Protein AF-A0A3B7LUP0-F1 (afdb_monomer_lite)

pLDDT: mean 94.49, std 7.66, range [49.75, 98.44]

Secondary structure (DSSP, 8-state):
---HHHHHTTS-HHHHHHHHHHHHHHHHHHHHTTSS-S-THHHHHHHHHHTT--HHHHHHHHHHHHHHHHHH-

Structure (mmCIF, N/CA/C/O backbone):
data_AF-A0A3B7LUP0-F1
#
_entry.id   AF-A0A3B7LUP0-F1
#
loop_
_atom_site.group_PDB
_atom_site.id
_atom_site.type_symbol
_atom_site.label_atom_id
_atom_site.label_alt_id
_atom_site.label_comp_id
_atom_site.label_asym_id
_atom_site.label_entity_id
_atom_site.label_seq_id
_atom_site.pdbx_PDB_ins_code
_atom_site.Cartn_x
_atom_site.Cartn_y
_atom_site.Cartn_z
_atom_site.occupancy
_atom_site.B_iso_or_equiv
_atom_site.auth_seq_id
_atom_site.auth_comp_id
_atom_site.auth_asym_id
_atom_site.auth_atom_id
_atom_site.pdbx_PDB_model_num
ATOM 1 N N . MET A 1 1 ? -1.467 21.371 9.232 1.00 49.75 1 MET A N 1
ATOM 2 C CA . MET A 1 1 ? -1.177 20.117 8.514 1.00 49.75 1 MET A CA 1
ATOM 3 C C . MET A 1 1 ? -1.808 19.030 9.343 1.00 49.75 1 MET A C 1
ATOM 5 O O . MET A 1 1 ? -1.482 18.965 10.518 1.00 49.75 1 MET A O 1
ATOM 9 N N . THR A 1 2 ? -2.770 18.298 8.801 1.00 57.09 2 THR A N 1
ATOM 10 C CA . THR A 1 2 ? -3.325 17.132 9.495 1.00 57.09 2 THR A CA 1
ATOM 11 C C . THR A 1 2 ? -2.236 16.064 9.523 1.00 57.09 2 THR A C 1
ATOM 13 O O . THR A 1 2 ? -1.632 15.804 8.481 1.00 57.09 2 THR A O 1
ATOM 16 N N . ASP A 1 3 ? -1.928 15.520 10.698 1.00 84.50 3 ASP A N 1
ATOM 17 C CA . ASP A 1 3 ? -0.949 14.440 10.831 1.00 84.50 3 ASP A CA 1
ATOM 18 C C . ASP A 1 3 ? -1.505 13.196 10.118 1.00 84.50 3 ASP A C 1
ATOM 20 O O . ASP A 1 3 ? -2.676 12.851 10.289 1.00 84.50 3 ASP A O 1
ATOM 24 N N . GLN A 1 4 ? -0.689 12.527 9.297 1.00 85.12 4 GLN A N 1
ATOM 25 C CA . GLN A 1 4 ? -1.076 11.276 8.639 1.00 85.12 4 GLN A CA 1
ATOM 26 C C . GLN A 1 4 ? -1.605 10.269 9.667 1.00 85.12 4 GLN A C 1
ATOM 28 O O . GLN A 1 4 ? -2.574 9.569 9.393 1.00 85.12 4 GLN A O 1
ATOM 33 N N . ASN A 1 5 ? -1.030 10.244 10.872 1.00 85.38 5 ASN A N 1
ATOM 34 C CA . ASN A 1 5 ? -1.502 9.374 11.942 1.00 85.38 5 ASN A CA 1
ATOM 35 C C . ASN A 1 5 ? -2.926 9.720 12.387 1.00 85.38 5 ASN A C 1
ATOM 37 O O . ASN A 1 5 ? -3.744 8.821 12.521 1.00 85.38 5 ASN A O 1
ATOM 41 N N . GLU A 1 6 ? -3.260 11.002 12.544 1.00 89.50 6 GLU A N 1
ATOM 42 C CA . GLU A 1 6 ? -4.621 11.416 12.912 1.00 89.50 6 GLU A CA 1
ATOM 43 C C . GLU A 1 6 ? -5.657 11.031 11.852 1.00 89.50 6 GLU A C 1
ATOM 45 O O . GLU A 1 6 ? -6.812 10.770 12.186 1.00 89.50 6 GLU A O 1
ATOM 50 N N . ILE A 1 7 ? -5.263 11.003 10.576 1.00 91.19 7 ILE A N 1
ATOM 51 C CA . ILE A 1 7 ? -6.132 10.541 9.488 1.00 91.19 7 ILE A CA 1
ATOM 52 C C . ILE A 1 7 ? -6.323 9.028 9.589 1.00 91.19 7 ILE A C 1
ATOM 54 O O . ILE A 1 7 ? -7.459 8.567 9.613 1.00 91.19 7 ILE A O 1
ATOM 58 N N . LEU A 1 8 ? -5.230 8.269 9.698 1.00 94.25 8 LEU A N 1
ATOM 59 C CA . LEU A 1 8 ? -5.263 6.806 9.740 1.00 94.25 8 LEU A CA 1
ATOM 60 C C . LEU A 1 8 ? -6.048 6.252 10.938 1.00 94.25 8 LEU A C 1
ATOM 62 O O . LEU A 1 8 ? -6.689 5.216 10.812 1.00 94.25 8 LEU A O 1
ATOM 66 N N . GLU A 1 9 ? -6.049 6.941 12.081 1.00 94.75 9 GLU A N 1
ATOM 67 C CA . GLU A 1 9 ? -6.842 6.542 13.256 1.00 94.75 9 GLU A CA 1
ATOM 68 C C . GLU A 1 9 ? -8.362 6.683 13.063 1.00 94.75 9 GLU A C 1
ATOM 70 O O . GLU A 1 9 ? -9.138 6.165 13.864 1.00 94.75 9 GLU A O 1
ATOM 75 N N . ARG A 1 10 ? -8.809 7.401 12.028 1.00 95.12 10 ARG A N 1
ATOM 76 C CA . ARG A 1 10 ? -10.234 7.671 11.775 1.00 95.12 10 ARG A CA 1
ATOM 77 C C . ARG A 1 10 ? -10.836 6.792 10.685 1.00 95.12 10 ARG A C 1
ATOM 79 O O . ARG A 1 10 ? -12.044 6.879 10.478 1.00 95.12 10 ARG A O 1
ATOM 86 N N . LEU A 1 11 ? -10.008 6.014 9.995 1.00 96.50 11 LEU A N 1
ATOM 87 C CA . LEU A 1 11 ? -10.413 5.180 8.872 1.00 96.50 11 LEU A CA 1
ATOM 88 C C . LEU A 1 11 ? -10.839 3.789 9.337 1.00 96.50 11 LEU A C 1
ATOM 90 O O . LEU A 1 11 ? -10.286 3.239 10.293 1.00 96.50 11 LEU A O 1
ATOM 94 N N . GLY A 1 12 ? -11.825 3.230 8.641 1.00 96.94 12 GLY A N 1
ATOM 95 C CA . GLY A 1 12 ? -12.198 1.825 8.762 1.00 96.94 12 GLY A CA 1
ATOM 96 C C . GLY A 1 12 ? -11.146 0.896 8.151 1.00 96.94 12 GLY A C 1
ATOM 97 O O . GLY A 1 12 ? -10.282 1.327 7.393 1.00 96.94 12 GLY A O 1
ATOM 98 N N . GLU A 1 13 ? -11.231 -0.397 8.468 1.00 96.81 13 GLU A N 1
ATOM 99 C CA . GLU A 1 13 ? -10.308 -1.409 7.933 1.00 96.81 13 GLU A CA 1
ATOM 100 C C . GLU A 1 13 ? -10.356 -1.487 6.399 1.00 96.81 13 GLU A C 1
ATOM 102 O O . GLU A 1 13 ? -9.302 -1.494 5.774 1.00 96.81 13 GLU A O 1
ATOM 107 N N . ASP A 1 14 ? -11.548 -1.415 5.798 1.00 97.19 14 ASP A N 1
ATOM 108 C CA . ASP A 1 14 ? -11.721 -1.397 4.337 1.00 97.19 14 ASP A CA 1
ATOM 109 C C . ASP A 1 14 ? -11.019 -0.188 3.690 1.00 97.19 14 ASP A C 1
ATOM 111 O O . ASP A 1 14 ? -10.289 -0.326 2.712 1.00 97.19 14 ASP A O 1
ATOM 115 N N . GLU A 1 15 ? -11.169 1.007 4.274 1.00 98.06 15 GLU A N 1
ATOM 116 C CA . GLU A 1 15 ? -10.505 2.223 3.783 1.00 98.06 15 GLU A CA 1
ATOM 117 C C . GLU A 1 15 ? -8.979 2.127 3.941 1.00 98.06 15 GLU A C 1
ATOM 119 O O . GLU A 1 15 ? -8.221 2.569 3.078 1.00 98.06 15 GLU A O 1
ATOM 124 N N . LEU A 1 16 ? -8.504 1.537 5.043 1.00 98.38 16 LEU A N 1
ATOM 125 C CA . LEU A 1 16 ? -7.080 1.276 5.252 1.00 98.38 16 LEU A CA 1
ATOM 126 C C . LEU A 1 16 ? -6.542 0.265 4.232 1.00 98.38 16 LEU A C 1
ATOM 128 O O . LEU A 1 16 ? -5.427 0.441 3.740 1.00 98.38 16 LEU A O 1
ATOM 132 N N . PHE A 1 17 ? -7.322 -0.761 3.896 1.00 98.25 17 PHE A N 1
ATOM 133 C CA . PHE A 1 17 ? -6.966 -1.752 2.888 1.00 98.25 17 PHE A CA 1
ATOM 134 C C . PHE A 1 17 ? -6.800 -1.099 1.513 1.00 98.25 17 PHE A C 1
ATOM 136 O O . PHE A 1 17 ? -5.735 -1.224 0.911 1.00 98.25 17 PHE A O 1
ATOM 143 N N . GLU A 1 18 ? -7.787 -0.317 1.065 1.00 98.12 18 GLU A N 1
ATOM 144 C CA . GLU A 1 18 ? -7.739 0.382 -0.228 1.00 98.12 18 GLU A CA 1
ATOM 145 C C . GLU A 1 18 ? -6.522 1.316 -0.336 1.00 98.12 18 GLU A C 1
ATOM 147 O O . GLU A 1 18 ? -5.829 1.354 -1.356 1.00 98.12 18 GLU A O 1
ATOM 152 N N . ILE A 1 19 ? -6.208 2.059 0.731 1.00 97.69 19 ILE A N 1
ATOM 153 C CA . ILE A 1 19 ? -5.049 2.963 0.739 1.00 97.69 19 ILE A CA 1
ATOM 154 C C . ILE A 1 19 ? -3.733 2.176 0.718 1.00 97.69 19 ILE A C 1
ATOM 156 O O . ILE A 1 19 ? -2.784 2.591 0.043 1.00 97.69 19 ILE A O 1
ATOM 160 N N . ALA A 1 20 ? -3.645 1.066 1.457 1.00 98.19 20 ALA A N 1
ATOM 161 C CA . ALA A 1 20 ? -2.463 0.208 1.460 1.00 98.19 20 ALA A CA 1
ATOM 162 C C . ALA A 1 20 ? -2.225 -0.406 0.073 1.00 98.19 20 ALA A C 1
ATOM 164 O O . ALA A 1 20 ? -1.106 -0.330 -0.439 1.00 98.19 20 ALA A O 1
ATOM 165 N N . GLU A 1 21 ? -3.280 -0.937 -0.549 1.00 98.44 21 GLU A N 1
ATOM 166 C CA . GLU A 1 21 ? -3.255 -1.495 -1.900 1.00 98.44 21 GLU A CA 1
ATOM 167 C C . GLU A 1 21 ? -2.767 -0.454 -2.913 1.00 98.44 21 GLU A C 1
ATOM 169 O O . GLU A 1 21 ? -1.781 -0.681 -3.620 1.00 98.44 21 GLU A O 1
ATOM 174 N N . TYR A 1 22 ? -3.387 0.730 -2.917 1.00 97.94 22 TYR A N 1
ATOM 175 C CA . TYR A 1 22 ? -3.009 1.822 -3.809 1.00 97.94 22 TYR A CA 1
ATOM 176 C C . TYR A 1 22 ? -1.545 2.246 -3.617 1.00 97.94 22 TYR A C 1
ATOM 178 O O . TYR A 1 22 ? -0.811 2.446 -4.586 1.00 97.94 22 TYR A O 1
ATOM 186 N N . GLY A 1 23 ? -1.082 2.345 -2.367 1.00 97.12 23 GLY A N 1
ATOM 187 C CA . GLY A 1 23 ? 0.305 2.693 -2.060 1.00 97.12 23 GLY A CA 1
ATOM 188 C C . GLY A 1 23 ? 1.321 1.698 -2.632 1.00 97.12 23 GLY A C 1
ATOM 189 O O . GLY A 1 23 ? 2.408 2.106 -3.048 1.00 97.12 23 GLY A O 1
ATOM 190 N N . ILE A 1 24 ? 0.976 0.410 -2.680 1.00 98.06 24 ILE A N 1
ATOM 191 C CA . ILE A 1 24 ? 1.817 -0.626 -3.289 1.00 98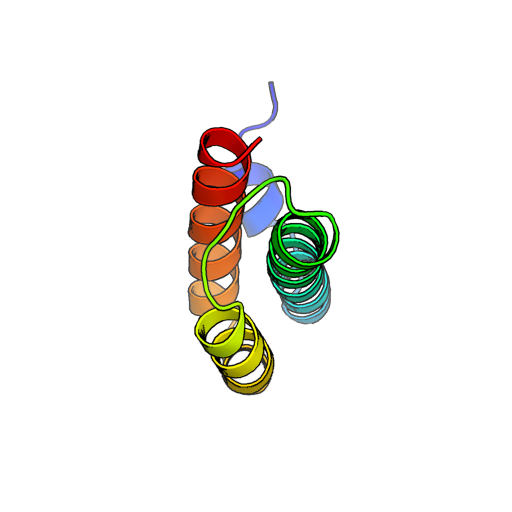.06 24 ILE A CA 1
ATOM 192 C C . ILE A 1 24 ? 1.736 -0.557 -4.822 1.00 98.06 24 ILE A C 1
ATOM 194 O O . ILE A 1 24 ? 2.781 -0.567 -5.476 1.00 98.06 24 ILE A O 1
ATOM 198 N N . GLN A 1 25 ? 0.534 -0.421 -5.394 1.00 97.94 25 GLN A N 1
ATOM 199 C CA . GLN A 1 25 ? 0.318 -0.322 -6.847 1.00 97.94 25 GLN A CA 1
ATOM 200 C C . GLN A 1 25 ? 1.105 0.836 -7.468 1.00 97.94 25 GLN A C 1
ATOM 202 O O . GLN A 1 25 ? 1.849 0.636 -8.424 1.00 97.94 25 GLN A O 1
ATOM 207 N N . VAL A 1 26 ? 1.064 2.022 -6.859 1.00 97.12 26 VAL A N 1
ATOM 208 C CA . VAL A 1 26 ? 1.816 3.186 -7.355 1.00 97.12 26 VAL A CA 1
ATOM 209 C C . VAL A 1 26 ? 3.327 2.920 -7.386 1.00 97.12 26 VAL A C 1
ATOM 211 O O . VAL A 1 26 ? 4.036 3.394 -8.273 1.00 97.12 26 VAL A O 1
ATOM 214 N N . ARG A 1 27 ? 3.856 2.147 -6.431 1.00 97.38 27 ARG A N 1
ATOM 215 C CA . ARG A 1 27 ? 5.279 1.775 -6.419 1.00 97.38 27 ARG A CA 1
ATOM 216 C C . ARG A 1 27 ? 5.617 0.714 -7.466 1.00 97.38 27 ARG A C 1
ATOM 218 O O . ARG A 1 27 ? 6.761 0.684 -7.925 1.00 97.38 27 ARG A O 1
ATOM 225 N N . ILE A 1 28 ? 4.664 -0.140 -7.843 1.00 97.50 28 ILE A N 1
ATOM 226 C CA . ILE A 1 28 ? 4.804 -1.051 -8.988 1.00 97.50 28 ILE A CA 1
ATOM 227 C C . ILE A 1 28 ? 4.874 -0.229 -10.274 1.00 97.50 28 ILE A C 1
ATOM 229 O O . ILE A 1 28 ? 5.779 -0.448 -11.077 1.00 97.50 28 ILE A O 1
ATOM 233 N N . ASP A 1 29 ? 4.002 0.767 -10.426 1.00 96.62 29 ASP A N 1
ATOM 234 C CA . ASP A 1 29 ? 3.972 1.627 -11.611 1.00 96.62 29 ASP A CA 1
ATOM 235 C C . ASP A 1 29 ? 5.306 2.352 -11.824 1.00 96.62 29 ASP A C 1
ATOM 237 O O . ASP A 1 29 ? 5.840 2.325 -12.931 1.00 96.62 29 ASP A O 1
ATOM 241 N N . LEU A 1 30 ? 5.938 2.871 -10.759 1.00 96.69 30 LEU A N 1
ATOM 242 C CA . LEU A 1 30 ? 7.285 3.462 -10.854 1.00 96.69 30 LEU A CA 1
ATOM 243 C C . LEU A 1 30 ? 8.322 2.512 -11.479 1.00 96.69 30 LEU A C 1
ATOM 245 O O . LEU A 1 30 ? 9.256 2.967 -12.141 1.00 96.69 30 LEU A O 1
ATOM 249 N N . ARG A 1 31 ? 8.185 1.201 -11.264 1.00 96.56 31 ARG A N 1
ATOM 250 C CA . ARG A 1 31 ? 9.099 0.183 -11.804 1.00 96.56 31 ARG A CA 1
ATOM 251 C C . ARG A 1 31 ? 8.746 -0.189 -13.232 1.00 96.56 31 ARG A C 1
ATOM 253 O O . ARG A 1 31 ? 9.630 -0.288 -14.077 1.00 96.56 31 ARG A O 1
ATOM 260 N N . LEU A 1 32 ? 7.454 -0.330 -13.522 1.00 95.06 32 LEU A N 1
ATOM 261 C CA . LEU A 1 32 ? 6.966 -0.588 -14.877 1.00 95.06 32 LEU A CA 1
ATOM 262 C C . LEU A 1 32 ? 7.289 0.568 -15.837 1.00 95.06 32 LEU A C 1
ATOM 264 O O . LEU A 1 32 ? 7.573 0.331 -17.009 1.00 95.06 32 LEU A O 1
ATOM 268 N N . GLU A 1 33 ? 7.305 1.802 -15.336 1.00 95.19 33 GLU A N 1
ATOM 269 C CA . GLU A 1 33 ? 7.703 3.001 -16.081 1.00 95.19 33 GLU A CA 1
ATOM 270 C C . GLU A 1 33 ? 9.230 3.174 -16.201 1.00 95.19 33 GLU A C 1
ATOM 272 O O . GLU A 1 33 ? 9.696 4.030 -16.955 1.00 95.19 33 GLU A O 1
ATOM 277 N N . GLY A 1 34 ? 10.025 2.374 -15.481 1.00 94.38 34 GLY A N 1
ATOM 278 C CA . GLY A 1 34 ? 11.490 2.468 -15.456 1.00 94.38 34 GLY A CA 1
ATOM 279 C C . GLY A 1 34 ? 12.052 3.613 -14.600 1.00 94.38 34 GLY A C 1
ATOM 280 O O . GLY A 1 34 ? 13.253 3.894 -14.669 1.00 94.38 34 GLY A O 1
ATOM 281 N N . THR A 1 35 ? 11.218 4.271 -13.784 1.00 95.69 35 THR A N 1
ATOM 282 C CA . THR A 1 35 ? 11.653 5.286 -12.805 1.00 95.69 35 THR A CA 1
ATOM 283 C C . THR A 1 35 ? 12.536 4.652 -11.729 1.00 95.69 35 THR A C 1
ATOM 285 O O . THR A 1 35 ? 13.604 5.173 -11.406 1.00 95.69 35 THR A O 1
ATOM 288 N N . VAL A 1 36 ? 12.141 3.476 -11.234 1.00 95.19 36 VAL A N 1
ATOM 289 C CA . VAL A 1 36 ? 12.960 2.622 -10.363 1.00 95.19 36 VAL A CA 1
ATOM 290 C C . VAL A 1 36 ? 13.302 1.337 -11.111 1.00 95.19 36 VAL A C 1
ATOM 292 O O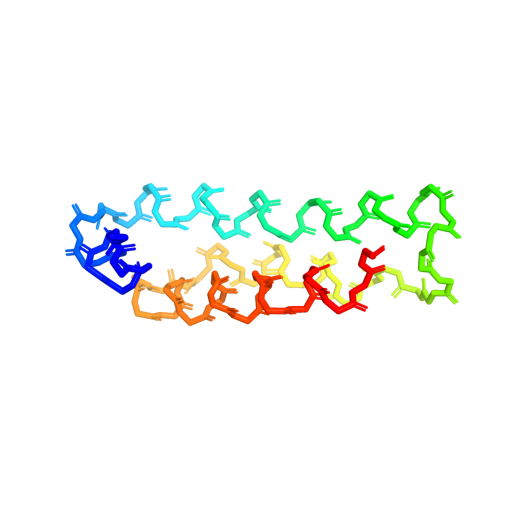 . VAL A 1 36 ? 12.426 0.690 -11.667 1.00 95.19 36 VAL A O 1
ATOM 295 N N . ASN A 1 37 ? 14.582 0.963 -11.134 1.00 93.06 37 ASN A N 1
ATOM 296 C CA . ASN A 1 37 ? 15.089 -0.136 -11.966 1.00 93.06 37 ASN A CA 1
ATOM 297 C C . ASN A 1 37 ? 15.463 -1.374 -11.133 1.00 93.06 37 ASN A C 1
ATOM 299 O O . ASN A 1 37 ? 16.572 -1.899 -11.249 1.00 93.06 37 ASN A O 1
ATOM 303 N N . ASP A 1 38 ? 14.549 -1.812 -10.268 1.00 94.19 38 ASP A N 1
ATOM 304 C CA . ASP A 1 38 ? 14.613 -3.090 -9.554 1.00 94.19 38 ASP A CA 1
ATOM 305 C C . ASP A 1 38 ? 13.420 -3.993 -9.934 1.00 94.19 38 ASP A C 1
ATOM 307 O O . ASP A 1 38 ? 12.498 -3.582 -10.640 1.00 94.19 38 ASP A O 1
ATOM 311 N N . ASP A 1 39 ? 13.478 -5.262 -9.527 1.00 92.94 39 ASP A N 1
ATOM 312 C CA . ASP A 1 39 ? 12.415 -6.237 -9.790 1.00 92.94 39 ASP A CA 1
ATOM 313 C C . ASP A 1 39 ? 11.185 -5.949 -8.899 1.00 92.94 39 ASP A C 1
ATOM 315 O O . ASP A 1 39 ? 11.333 -5.933 -7.673 1.00 92.94 39 ASP A O 1
ATOM 319 N N . PRO A 1 40 ? 9.971 -5.752 -9.458 1.00 95.38 40 PRO A N 1
ATOM 320 C CA . PRO A 1 40 ? 8.758 -5.489 -8.684 1.00 95.38 40 PRO A CA 1
ATOM 321 C C . PRO A 1 40 ? 8.194 -6.707 -7.934 1.00 95.38 40 PRO A C 1
ATOM 323 O O . PRO A 1 40 ? 7.205 -6.534 -7.222 1.00 95.38 40 PRO A O 1
ATOM 326 N N . GLN A 1 41 ? 8.762 -7.917 -8.055 1.00 96.12 41 GLN A N 1
ATOM 327 C CA . GLN A 1 41 ? 8.197 -9.135 -7.449 1.00 96.12 41 GLN A CA 1
ATOM 328 C C . GLN A 1 41 ? 7.864 -8.978 -5.958 1.00 96.12 41 GLN A C 1
ATOM 330 O O . GLN A 1 41 ? 6.792 -9.385 -5.520 1.00 96.12 41 GLN A O 1
ATOM 335 N N . PHE A 1 42 ? 8.718 -8.302 -5.188 1.00 95.62 42 PHE A N 1
ATOM 336 C CA . PHE A 1 42 ? 8.478 -8.089 -3.758 1.00 95.62 42 PHE A CA 1
ATOM 337 C C . PHE A 1 42 ? 7.243 -7.213 -3.459 1.00 95.62 42 PHE A C 1
ATOM 339 O O . PHE A 1 42 ? 6.682 -7.300 -2.369 1.00 95.62 42 PHE A O 1
ATOM 346 N N . LEU A 1 43 ? 6.818 -6.352 -4.393 1.00 97.50 43 LEU A N 1
ATOM 347 C CA . LEU A 1 43 ? 5.591 -5.558 -4.265 1.00 97.50 43 LEU A CA 1
ATOM 348 C C . LEU A 1 43 ? 4.354 -6.379 -4.618 1.00 97.50 43 LEU A C 1
ATOM 350 O O . LEU A 1 43 ? 3.327 -6.221 -3.968 1.00 97.50 43 LEU A O 1
ATOM 354 N N . TYR A 1 44 ? 4.450 -7.282 -5.597 1.00 97.69 44 TYR A N 1
ATOM 355 C CA . TYR A 1 44 ? 3.375 -8.237 -5.870 1.00 97.69 44 TYR A CA 1
ATOM 356 C C . TYR A 1 44 ? 3.157 -9.179 -4.684 1.00 97.69 44 TYR A C 1
ATOM 358 O O . TYR A 1 44 ? 2.018 -9.402 -4.283 1.00 97.69 44 TYR A O 1
ATOM 366 N N . ASP A 1 45 ? 4.238 -9.660 -4.068 1.00 97.38 45 ASP A N 1
ATOM 367 C CA . ASP A 1 45 ? 4.151 -10.471 -2.852 1.00 97.38 45 ASP A CA 1
ATOM 368 C C . ASP A 1 45 ? 3.507 -9.676 -1.702 1.00 97.38 45 ASP A C 1
ATOM 370 O O . ASP A 1 45 ? 2.699 -10.213 -0.943 1.00 97.38 45 ASP A O 1
ATOM 374 N N . ALA A 1 46 ? 3.812 -8.377 -1.599 1.00 97.06 46 ALA A N 1
ATOM 375 C CA . ALA A 1 46 ? 3.175 -7.494 -0.627 1.00 97.06 46 ALA A CA 1
ATOM 376 C C . ALA A 1 46 ? 1.672 -7.303 -0.899 1.00 97.06 46 ALA A C 1
ATOM 378 O O . ALA A 1 46 ? 0.907 -7.313 0.059 1.00 97.06 46 ALA A O 1
ATOM 379 N N . LEU A 1 47 ? 1.235 -7.182 -2.162 1.00 97.06 47 LEU A N 1
ATOM 380 C CA . LEU A 1 47 ? -0.193 -7.103 -2.519 1.00 97.06 47 LEU A CA 1
ATOM 381 C C . LEU A 1 47 ? -0.970 -8.351 -2.095 1.00 97.06 47 LEU A C 1
ATOM 383 O O . LEU A 1 47 ? -2.086 -8.239 -1.606 1.00 97.06 47 LEU A O 1
ATOM 387 N N . VAL A 1 48 ? -0.383 -9.537 -2.239 1.00 97.06 48 VAL A N 1
ATOM 388 C CA . VAL A 1 48 ? -1.027 -10.766 -1.755 1.00 97.06 48 VAL A CA 1
ATOM 389 C C . VAL A 1 48 ? -1.099 -10.759 -0.227 1.00 97.06 48 VAL A C 1
ATOM 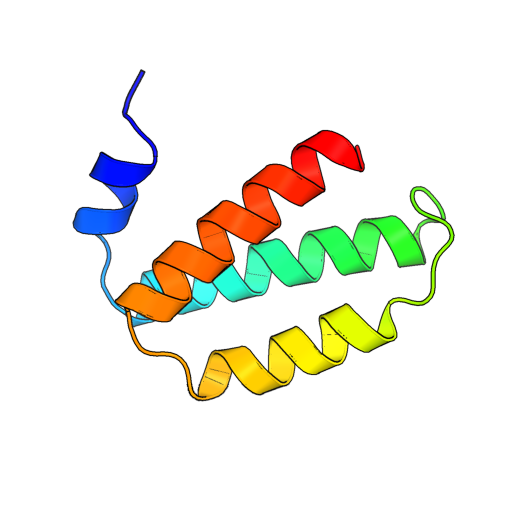391 O O . VAL A 1 48 ? -2.114 -11.120 0.355 1.00 97.06 48 VAL A O 1
ATOM 394 N N . ALA A 1 49 ? -0.034 -10.311 0.441 1.00 96.56 49 ALA A N 1
ATOM 395 C CA . ALA A 1 49 ? 0.032 -10.317 1.897 1.00 96.56 49 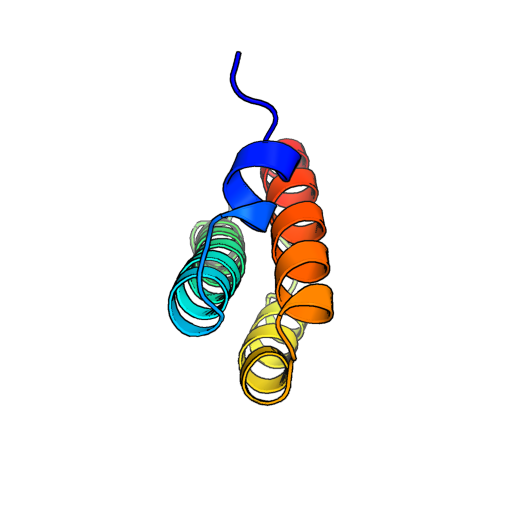ALA A CA 1
ATOM 396 C C . ALA A 1 49 ? -0.918 -9.314 2.577 1.00 96.56 49 ALA A C 1
ATOM 398 O O . ALA A 1 49 ? -1.261 -9.529 3.740 1.00 96.56 49 ALA A O 1
ATOM 399 N N . ILE A 1 50 ? -1.327 -8.223 1.910 1.00 97.12 50 ILE A N 1
ATOM 400 C CA . ILE A 1 50 ? -2.242 -7.243 2.525 1.00 97.12 50 ILE A CA 1
ATOM 401 C C . ILE A 1 50 ? -3.658 -7.792 2.741 1.00 97.12 50 ILE A C 1
ATOM 403 O O . ILE A 1 50 ? -4.344 -7.282 3.621 1.00 97.12 50 ILE A O 1
ATOM 407 N N . GLU A 1 51 ? -4.080 -8.830 2.008 1.00 95.69 51 GLU A N 1
ATOM 408 C CA . GLU A 1 51 ? -5.405 -9.461 2.169 1.00 95.69 51 GLU A CA 1
ATOM 409 C C . GLU A 1 51 ? -5.609 -10.063 3.570 1.00 95.69 51 GLU A C 1
ATOM 411 O O . GLU A 1 51 ? -6.733 -10.127 4.062 1.00 95.69 51 GLU A O 1
ATOM 416 N N . ASP A 1 52 ? -4.516 -10.447 4.238 1.00 97.12 52 ASP A N 1
ATOM 417 C CA . ASP A 1 52 ? -4.524 -11.048 5.575 1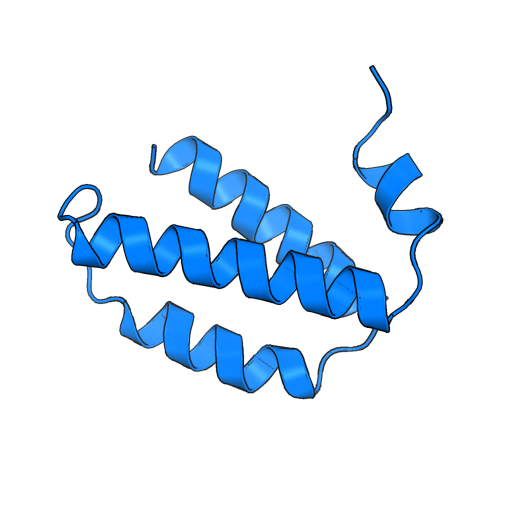.00 97.12 52 ASP A CA 1
ATOM 418 C C . ASP A 1 52 ? -4.163 -10.048 6.699 1.00 97.12 52 ASP A C 1
ATOM 420 O O . ASP A 1 52 ? -4.006 -10.438 7.863 1.00 97.12 52 ASP A O 1
ATOM 424 N N . MET A 1 53 ? -3.972 -8.760 6.385 1.00 97.88 53 MET A N 1
ATOM 425 C CA . MET A 1 53 ? -3.554 -7.750 7.364 1.00 97.88 53 MET A CA 1
ATOM 426 C C . MET A 1 53 ? -4.735 -7.161 8.139 1.00 97.88 53 MET A C 1
ATOM 428 O O . MET A 1 53 ? -5.736 -6.753 7.565 1.00 97.88 53 MET A O 1
ATOM 432 N N . ASN A 1 54 ? -4.572 -7.010 9.455 1.00 97.88 54 ASN A N 1
ATOM 433 C CA . ASN A 1 54 ? -5.505 -6.230 10.275 1.00 97.88 54 ASN A CA 1
ATOM 434 C C . ASN A 1 54 ? -5.250 -4.716 10.169 1.00 97.88 54 ASN A C 1
ATOM 436 O O . ASN A 1 54 ? -4.191 -4.282 9.708 1.00 97.88 5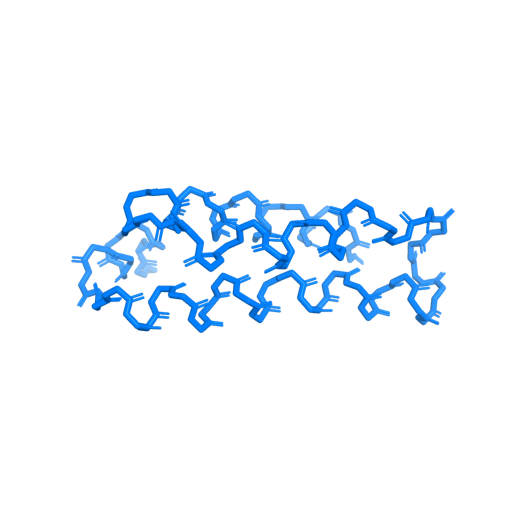4 ASN A O 1
ATOM 440 N N . ALA A 1 55 ? -6.174 -3.905 10.692 1.00 97.50 55 ALA A N 1
ATOM 441 C CA . ALA A 1 55 ? -6.066 -2.443 10.696 1.00 97.50 55 ALA A CA 1
ATOM 442 C C . ALA A 1 55 ? -4.693 -1.882 11.138 1.00 97.50 55 ALA A C 1
ATOM 444 O O . ALA A 1 55 ? -4.163 -0.983 10.489 1.00 97.50 55 ALA A O 1
ATOM 445 N N . GLU A 1 56 ? -4.067 -2.398 12.203 1.00 97.44 56 GLU A N 1
ATOM 446 C CA . GLU A 1 56 ? -2.759 -1.893 12.660 1.00 97.44 56 GLU A CA 1
ATOM 447 C C . GLU A 1 56 ? -1.624 -2.240 11.686 1.00 97.44 56 GLU A C 1
ATOM 449 O O . GLU A 1 56 ? -0.739 -1.417 11.429 1.00 97.44 56 GLU A O 1
ATOM 454 N N . GLN A 1 57 ? -1.670 -3.438 11.101 1.00 98.06 57 GLN A N 1
ATOM 455 C CA . GLN A 1 57 ? -0.733 -3.854 10.058 1.00 98.06 57 GLN A CA 1
ATOM 456 C C . GLN A 1 57 ? -0.920 -3.026 8.782 1.00 98.06 57 GLN A C 1
ATOM 458 O O . GLN A 1 57 ? 0.070 -2.568 8.213 1.00 98.06 57 GLN A O 1
ATOM 463 N N . LEU A 1 58 ? -2.165 -2.743 8.388 1.00 98.31 58 LEU A N 1
ATOM 464 C CA . LEU A 1 58 ? -2.480 -1.878 7.249 1.00 98.31 58 LEU A CA 1
ATOM 465 C C . LEU A 1 58 ? -1.960 -0.454 7.473 1.00 98.31 58 LEU A C 1
ATOM 467 O O . LEU A 1 58 ? -1.258 0.085 6.619 1.00 98.31 58 LEU A O 1
ATOM 471 N N . LYS A 1 59 ? -2.182 0.140 8.653 1.00 97.94 59 LYS A N 1
ATOM 472 C CA . LYS A 1 59 ? -1.610 1.454 9.003 1.00 97.94 59 LYS A CA 1
ATOM 473 C C . LYS A 1 59 ? -0.082 1.460 8.891 1.00 97.94 59 LYS A C 1
ATOM 475 O O . LYS A 1 59 ? 0.496 2.429 8.397 1.00 97.94 59 LYS A O 1
ATOM 480 N N . ALA A 1 60 ? 0.594 0.409 9.358 1.00 97.12 60 ALA A N 1
ATOM 481 C CA . ALA A 1 60 ? 2.047 0.284 9.228 1.00 97.12 60 ALA A CA 1
ATOM 482 C C . ALA A 1 60 ? 2.484 0.168 7.756 1.00 97.12 60 ALA A C 1
ATOM 484 O O . ALA A 1 60 ? 3.395 0.883 7.336 1.00 97.12 60 ALA A O 1
ATOM 485 N N . CYS A 1 61 ? 1.781 -0.649 6.969 1.00 97.50 61 CYS A N 1
ATOM 486 C CA . CYS A 1 61 ? 2.001 -0.821 5.535 1.00 97.50 61 CYS A CA 1
ATOM 487 C C . CYS A 1 61 ? 1.853 0.505 4.769 1.00 97.50 61 CYS A C 1
ATOM 489 O O . CYS A 1 61 ? 2.715 0.860 3.960 1.00 97.50 61 CYS A O 1
ATOM 491 N N . ILE A 1 62 ? 0.818 1.295 5.075 1.00 97.75 62 ILE A N 1
ATOM 492 C CA . ILE A 1 62 ? 0.597 2.618 4.475 1.00 97.75 62 ILE A CA 1
ATOM 493 C C . ILE A 1 62 ? 1.767 3.553 4.782 1.00 97.75 62 ILE A C 1
ATOM 495 O O . ILE A 1 62 ? 2.276 4.216 3.874 1.00 97.75 62 ILE A O 1
ATOM 499 N N . ARG A 1 63 ? 2.218 3.615 6.042 1.00 96.31 63 ARG A N 1
ATOM 500 C CA . ARG A 1 63 ? 3.356 4.463 6.443 1.00 96.31 63 ARG A CA 1
ATOM 501 C C . ARG A 1 63 ? 4.629 4.065 5.701 1.00 96.31 63 ARG A C 1
ATOM 503 O O . ARG A 1 63 ? 5.327 4.932 5.175 1.00 96.31 63 ARG A O 1
ATOM 510 N N . GLU A 1 64 ? 4.911 2.767 5.629 1.00 96.31 64 GLU A N 1
ATOM 511 C CA . GLU A 1 64 ? 6.090 2.242 4.945 1.00 96.31 64 GLU A CA 1
ATOM 512 C C . GLU A 1 64 ? 6.073 2.580 3.450 1.00 96.31 64 GLU A C 1
ATOM 514 O O . GLU A 1 64 ? 7.033 3.161 2.940 1.00 96.31 64 GLU A O 1
ATOM 519 N N . ASN A 1 65 ? 4.977 2.275 2.752 1.00 95.94 65 ASN A N 1
ATOM 520 C CA . ASN A 1 65 ? 4.868 2.531 1.317 1.00 95.94 65 ASN A CA 1
ATOM 521 C C . ASN A 1 65 ? 4.840 4.028 0.997 1.00 95.94 65 ASN A C 1
ATOM 523 O O . ASN A 1 65 ? 5.486 4.448 0.039 1.00 95.94 65 ASN A O 1
ATOM 527 N N . SER A 1 66 ? 4.202 4.848 1.839 1.00 95.00 66 SER A N 1
ATOM 528 C CA . SER A 1 66 ? 4.258 6.310 1.717 1.00 95.00 66 SER A CA 1
ATOM 529 C C . SER A 1 66 ? 5.696 6.813 1.818 1.00 95.00 66 SER A C 1
ATOM 531 O O . SER A 1 66 ? 6.134 7.608 0.990 1.00 95.00 66 SER A O 1
ATOM 533 N N . SER A 1 67 ? 6.454 6.334 2.810 1.00 95.62 67 SER A N 1
ATOM 534 C CA . SER A 1 67 ? 7.841 6.755 2.997 1.00 95.62 67 SER A CA 1
ATOM 535 C C . SER A 1 67 ? 8.745 6.297 1.855 1.00 95.62 67 SER A C 1
ATOM 537 O O . SER A 1 67 ? 9.595 7.075 1.428 1.00 95.62 67 SER A O 1
ATOM 539 N N . LYS A 1 68 ? 8.587 5.061 1.369 1.00 95.94 68 LYS A N 1
ATOM 540 C CA . LYS A 1 68 ? 9.382 4.533 0.251 1.00 95.94 68 LYS A CA 1
ATOM 541 C C . LYS A 1 68 ? 9.062 5.250 -1.056 1.00 95.94 68 LYS A C 1
ATOM 543 O O . LYS A 1 68 ? 9.982 5.644 -1.757 1.00 95.94 68 LYS A O 1
ATOM 548 N N . TYR A 1 69 ? 7.787 5.515 -1.340 1.00 95.19 69 TYR A N 1
ATOM 549 C CA . TYR A 1 69 ? 7.393 6.268 -2.532 1.00 95.19 69 TYR A CA 1
ATOM 550 C C . TYR A 1 69 ? 8.053 7.656 -2.590 1.00 95.19 69 TYR A C 1
ATOM 552 O O . TYR A 1 69 ? 8.556 8.053 -3.635 1.00 95.19 69 TYR A O 1
ATOM 560 N N . GLN A 1 70 ? 8.128 8.376 -1.463 1.00 94.25 70 GLN A N 1
ATOM 561 C CA . GLN A 1 70 ? 8.811 9.679 -1.402 1.00 94.25 70 GLN A CA 1
ATOM 562 C C . GLN A 1 70 ? 10.331 9.595 -1.623 1.00 94.25 70 GLN A C 1
ATOM 564 O O . GLN A 1 70 ? 10.949 10.607 -1.931 1.00 94.25 70 GLN A O 1
ATOM 569 N N . GLN A 1 71 ? 10.943 8.425 -1.421 1.00 94.94 71 GLN A N 1
ATOM 570 C CA . GLN A 1 71 ? 12.369 8.192 -1.684 1.00 94.94 71 GLN A CA 1
ATOM 571 C C . GLN A 1 71 ? 12.628 7.732 -3.125 1.00 94.94 71 GLN A C 1
ATOM 573 O O . GLN A 1 71 ? 13.734 7.904 -3.629 1.00 94.94 71 GLN A O 1
ATOM 578 N N . GLU A 1 72 ? 11.633 7.101 -3.748 1.00 92.12 72 GLU A N 1
ATOM 579 C CA . GLU A 1 72 ? 11.706 6.502 -5.084 1.00 92.12 72 GLU A CA 1
ATOM 580 C C . GLU A 1 72 ? 11.334 7.479 -6.211 1.00 92.12 72 GLU A C 1
ATOM 582 O O . GLU A 1 72 ? 11.767 7.281 -7.346 1.00 92.12 72 GLU A O 1
ATOM 587 N N . LYS A 1 73 ? 10.532 8.504 -5.905 1.00 81.25 73 LYS A N 1
ATOM 588 C CA . LYS A 1 73 ? 10.133 9.578 -6.824 1.00 81.25 73 LYS A CA 1
ATOM 589 C C . LYS A 1 73 ? 11.174 10.696 -6.895 1.00 81.25 73 LYS A C 1
ATOM 591 O O . LYS A 1 73 ? 11.370 11.229 -8.011 1.00 81.25 73 LYS A O 1
#

Sequence (73 aa):
MTDQNEILERLGEDELFEIAEYGIQVRIDLRLEGTVNDDPQFLYDALVAIEDMNAEQLKACIRENSSKYQQEK

Radius of gyration: 12.48 Å; chains: 1; bounding box: 27×31×29 Å

Organism: NCBI:txid2004650

Foldseek 3Di:
DPPPVNVLVPDDFVRLLVLLLVLLVVVVVCCVVVLDPDDSVVSVVVNVVSVVDGSVRSSVSNVVSVVVVVVSD